Protein AF-A0A1N7EHF7-F1 (afdb_monomer_lite)

pLDDT: mean 92.04, std 6.85, range [51.19, 97.94]

Sequence (127 aa):
MSTILSPSTRLILAQLNTNKHLLSHAHPDGTQIIAEILACFTITHAAKTWYLLGTDGCHLCQIATQTVNQALSIITNPPTLATLDLSDSSDLLLVDMLGSSIPILIANNRLLCYPFGLMDITQIINP

Organism: NCBI:txid1122245

Secondary structure (DSSP, 8-state):
---SS-HHHHHHHHHTTT-TTTTSS--TTHHHHHHHHHHTTTPPP-TTEEEEEE-TT-HHHHHHHHHHHHHHTTSSSPPEEEEEEGGG-S-HHHHHHHTTT-SEEEETTEEEESS--HHHHHHHH--

Radius of gyration: 13.56 Å; chains: 1; bounding box: 34×32×38 Å

Foldseek 3Di:
DDQLDDPVLLVQLLCCVVPVCSFLDQDPCLVVNVQSQCVQLVDGDDPQEKEFEAAPPDPVSVVVVVQLVVLQVVDDRHGHYYYDHLVSGNHVSSCVSCVVQPRWIRADSGIRTPPDGSVSVVVRVVD

Structure (mmCIF, N/CA/C/O backbone):
data_AF-A0A1N7EHF7-F1
#
_entry.id   AF-A0A1N7EHF7-F1
#
loop_
_atom_site.group_PDB
_atom_site.id
_atom_site.type_symbol
_atom_site.label_atom_id
_atom_site.label_alt_id
_atom_site.label_comp_id
_atom_site.label_asym_id
_atom_site.label_entity_id
_atom_site.label_seq_id
_atom_site.pdbx_PDB_ins_code
_atom_site.Cartn_x
_atom_site.Cartn_y
_atom_site.Cartn_z
_atom_site.occupancy
_atom_site.B_iso_or_equiv
_atom_site.auth_seq_id
_atom_site.auth_comp_id
_atom_site.auth_asym_id
_atom_site.auth_atom_id
_atom_site.pdbx_PDB_model_num
ATOM 1 N N . MET A 1 1 ? 13.003 0.601 -22.195 1.00 51.19 1 MET A N 1
ATOM 2 C CA . MET A 1 1 ? 11.852 0.468 -21.281 1.00 51.19 1 MET A CA 1
ATOM 3 C C . MET A 1 1 ? 11.841 1.715 -20.422 1.00 51.19 1 MET A C 1
ATOM 5 O O . MET A 1 1 ? 12.838 1.967 -19.757 1.00 51.19 1 MET A O 1
ATOM 9 N N . SER A 1 2 ? 10.816 2.556 -20.537 1.00 57.75 2 SER A N 1
ATOM 10 C CA . SER A 1 2 ? 10.688 3.740 -19.682 1.00 57.75 2 SER A CA 1
ATOM 11 C C . SER A 1 2 ? 10.211 3.270 -18.313 1.00 57.75 2 SER A C 1
ATOM 13 O O . SER A 1 2 ? 9.144 2.674 -18.223 1.00 57.75 2 SER A O 1
ATOM 15 N N . THR A 1 3 ? 11.022 3.467 -17.278 1.00 72.12 3 THR A N 1
ATOM 16 C CA . THR A 1 3 ? 10.648 3.139 -15.895 1.00 72.12 3 THR A CA 1
ATOM 17 C C . THR A 1 3 ? 9.633 4.163 -15.405 1.00 72.12 3 THR A C 1
ATOM 19 O O . THR A 1 3 ? 9.866 5.361 -15.583 1.00 72.12 3 THR A O 1
ATOM 22 N N . ILE A 1 4 ? 8.542 3.711 -14.787 1.00 89.12 4 ILE A N 1
ATOM 23 C CA . ILE A 1 4 ? 7.502 4.605 -14.247 1.00 89.12 4 ILE A CA 1
ATOM 24 C C . ILE A 1 4 ? 8.037 5.335 -13.014 1.00 89.12 4 ILE A C 1
ATOM 26 O O . ILE A 1 4 ? 7.796 6.525 -12.830 1.00 89.12 4 ILE A O 1
ATOM 30 N N . LEU A 1 5 ? 8.822 4.625 -12.204 1.00 93.19 5 LEU A N 1
ATOM 31 C CA . LEU A 1 5 ? 9.422 5.160 -10.990 1.00 93.19 5 LEU A CA 1
ATOM 32 C C . LEU A 1 5 ? 10.519 6.171 -11.327 1.00 93.19 5 LEU A C 1
ATOM 34 O O . LEU A 1 5 ? 11.444 5.862 -12.084 1.00 93.19 5 LEU A O 1
ATOM 38 N N . SER A 1 6 ? 10.471 7.352 -10.719 1.00 94.69 6 SER A N 1
ATOM 39 C CA . SER A 1 6 ? 11.516 8.368 -10.830 1.00 94.69 6 SER A CA 1
ATOM 40 C C . SER A 1 6 ? 12.800 7.942 -10.094 1.00 94.69 6 SER A C 1
ATOM 42 O O . SER A 1 6 ? 12.760 7.093 -9.199 1.00 94.69 6 SER A O 1
ATOM 44 N N . PRO A 1 7 ? 13.976 8.515 -10.429 1.00 94.94 7 PRO A N 1
ATOM 45 C CA . PRO A 1 7 ? 15.223 8.213 -9.720 1.00 94.94 7 PRO A CA 1
ATOM 46 C C . PRO A 1 7 ? 15.134 8.424 -8.204 1.00 94.94 7 PRO A C 1
ATOM 48 O O . PRO A 1 7 ? 15.660 7.610 -7.446 1.00 94.94 7 PRO A O 1
ATOM 51 N N . SER A 1 8 ? 14.440 9.480 -7.778 1.00 94.12 8 SER A N 1
ATOM 52 C CA . SER A 1 8 ? 14.225 9.826 -6.373 1.00 94.12 8 SER A CA 1
ATOM 53 C C . SER A 1 8 ? 13.400 8.757 -5.661 1.00 94.12 8 SER A C 1
ATOM 55 O O . SER A 1 8 ? 13.821 8.241 -4.626 1.00 94.12 8 SER A O 1
ATOM 57 N N . THR A 1 9 ? 12.275 8.353 -6.260 1.00 95.44 9 THR A N 1
ATOM 58 C CA . THR A 1 9 ? 11.420 7.288 -5.724 1.00 95.44 9 THR A CA 1
ATOM 59 C C . THR A 1 9 ? 12.189 5.987 -5.588 1.00 95.44 9 THR A C 1
ATOM 61 O O . THR A 1 9 ? 12.165 5.380 -4.524 1.00 95.44 9 THR A O 1
ATOM 64 N N . ARG A 1 10 ? 12.946 5.579 -6.614 1.00 95.12 10 ARG A N 1
ATOM 65 C CA . ARG A 1 10 ? 13.756 4.350 -6.547 1.00 95.12 10 ARG A CA 1
ATOM 66 C C . ARG A 1 10 ? 14.749 4.374 -5.389 1.00 95.12 10 ARG A C 1
ATOM 68 O O . ARG A 1 10 ? 14.893 3.379 -4.687 1.00 95.12 10 ARG A O 1
ATOM 75 N N . LEU A 1 11 ? 15.416 5.507 -5.169 1.00 93.88 11 LEU A N 1
ATOM 76 C CA . LEU A 1 11 ? 16.382 5.649 -4.082 1.00 93.88 11 LEU A CA 1
ATOM 77 C C . LEU A 1 11 ? 15.715 5.516 -2.707 1.00 93.88 11 LEU A C 1
ATOM 79 O O . LEU A 1 11 ? 16.275 4.873 -1.824 1.00 93.88 11 LEU A O 1
ATOM 83 N N . ILE A 1 12 ? 14.517 6.077 -2.539 1.00 94.88 12 ILE A N 1
ATOM 84 C CA . ILE A 1 12 ? 13.749 5.985 -1.292 1.00 94.88 12 ILE A CA 1
ATOM 85 C C . ILE A 1 12 ? 13.210 4.564 -1.083 1.00 94.88 12 ILE A C 1
ATOM 87 O O . ILE A 1 12 ? 13.376 4.000 -0.004 1.00 94.88 12 ILE A O 1
ATOM 91 N N . LEU A 1 13 ? 12.619 3.943 -2.110 1.00 95.06 13 LEU A N 1
ATOM 92 C CA . LEU A 1 13 ? 12.090 2.579 -2.010 1.00 95.06 13 LEU A CA 1
ATOM 93 C C . LEU A 1 13 ? 13.195 1.556 -1.718 1.00 95.06 13 LEU A C 1
ATOM 95 O O . LEU A 1 13 ? 12.994 0.665 -0.896 1.00 95.06 13 LEU A O 1
ATOM 99 N N . ALA A 1 14 ? 14.387 1.722 -2.297 1.00 93.06 14 ALA A N 1
ATOM 100 C CA . ALA A 1 14 ? 15.535 0.860 -2.013 1.00 93.06 14 ALA A CA 1
ATOM 101 C C . ALA A 1 14 ? 15.965 0.884 -0.531 1.00 93.06 14 ALA A C 1
ATOM 103 O O . ALA A 1 14 ? 16.523 -0.095 -0.033 1.00 93.06 14 ALA A O 1
ATOM 104 N N . GLN A 1 15 ? 15.688 1.974 0.195 1.00 93.88 15 GLN A N 1
ATOM 105 C CA . GLN A 1 15 ? 15.999 2.091 1.623 1.00 93.88 15 GLN A CA 1
ATOM 106 C C . GLN A 1 15 ? 14.994 1.366 2.523 1.00 93.88 15 GLN A C 1
ATOM 108 O O . GLN A 1 15 ? 15.305 1.120 3.687 1.00 93.88 15 GLN A O 1
ATOM 113 N N . LEU A 1 16 ? 13.820 0.966 2.023 1.00 92.44 16 LEU A N 1
ATOM 114 C CA . LEU A 1 16 ? 12.821 0.262 2.839 1.00 92.44 16 LEU A CA 1
ATOM 115 C C . LEU A 1 16 ? 13.324 -1.098 3.341 1.00 92.44 16 LEU A C 1
ATOM 117 O O . LEU A 1 16 ? 12.918 -1.549 4.410 1.00 92.44 16 LEU A O 1
ATOM 121 N N . ASN A 1 17 ? 14.281 -1.705 2.634 1.00 86.50 17 ASN A N 1
ATOM 122 C CA . ASN A 1 17 ? 14.914 -2.956 3.049 1.00 86.50 17 ASN A CA 1
ATOM 123 C C . ASN A 1 17 ? 15.785 -2.816 4.305 1.00 86.50 17 ASN A C 1
ATOM 125 O O . ASN A 1 17 ? 15.954 -3.788 5.039 1.00 86.50 17 ASN A O 1
ATOM 129 N N . THR A 1 18 ? 16.326 -1.626 4.573 1.00 90.38 18 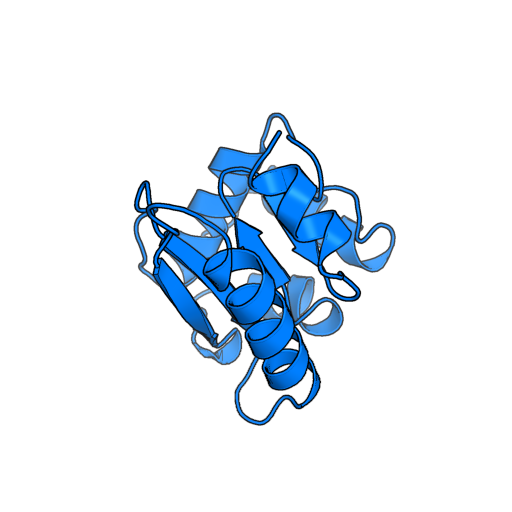THR A N 1
ATOM 130 C CA . THR A 1 18 ? 17.122 -1.341 5.780 1.00 90.38 18 THR A CA 1
ATOM 131 C C . THR A 1 18 ? 16.343 -0.537 6.816 1.00 90.38 18 THR A C 1
ATOM 133 O O . THR A 1 18 ? 16.591 -0.679 8.011 1.00 90.38 18 THR A O 1
ATOM 136 N N . ASN A 1 19 ? 15.378 0.275 6.380 1.00 93.25 19 ASN A N 1
ATOM 137 C CA . ASN A 1 19 ? 14.519 1.086 7.230 1.00 93.25 19 ASN A CA 1
ATOM 138 C C . ASN A 1 19 ? 13.056 1.026 6.762 1.00 93.25 19 ASN A C 1
ATOM 140 O O . ASN A 1 19 ? 12.565 1.902 6.049 1.00 93.25 19 ASN A O 1
ATOM 144 N N . LYS A 1 20 ? 12.332 0.016 7.248 1.00 92.69 20 LYS A N 1
ATOM 145 C CA . LYS A 1 20 ? 10.905 -0.204 6.958 1.00 92.69 20 LYS A CA 1
ATOM 146 C C . LYS A 1 20 ? 9.986 0.936 7.406 1.00 92.69 20 LYS A C 1
ATOM 148 O O . LYS A 1 20 ? 8.866 1.041 6.913 1.00 92.69 20 LYS A O 1
ATOM 153 N N . HIS A 1 21 ? 10.457 1.790 8.317 1.00 92.62 21 HIS A N 1
ATOM 154 C CA . HIS A 1 21 ? 9.684 2.895 8.880 1.00 92.62 21 HIS A CA 1
ATOM 155 C C . HIS A 1 21 ? 9.872 4.228 8.147 1.00 92.62 21 HIS A C 1
ATOM 157 O O . HIS A 1 21 ? 9.215 5.210 8.498 1.00 92.62 21 HIS A O 1
ATOM 163 N N . LEU A 1 22 ? 10.735 4.273 7.123 1.00 92.56 22 LEU A N 1
ATOM 164 C CA . LEU A 1 22 ? 11.080 5.493 6.384 1.00 92.56 22 LEU A CA 1
ATOM 165 C C . LEU A 1 22 ? 9.849 6.248 5.862 1.00 92.56 22 LEU A C 1
ATOM 167 O O . LEU A 1 22 ? 9.821 7.475 5.876 1.00 92.56 22 LEU A O 1
ATOM 171 N N . LEU A 1 23 ? 8.825 5.506 5.436 1.00 93.69 23 LEU A N 1
ATOM 172 C CA . LEU A 1 23 ? 7.587 6.048 4.878 1.00 93.69 23 LEU A CA 1
ATOM 173 C C . LEU A 1 23 ? 6.368 5.833 5.790 1.00 93.69 23 LEU A C 1
ATOM 175 O O . LEU A 1 23 ? 5.243 6.094 5.372 1.00 93.69 23 LEU A O 1
ATOM 179 N N . SER A 1 24 ? 6.564 5.382 7.036 1.00 92.12 24 SER A N 1
ATOM 180 C CA . SER A 1 24 ? 5.453 5.138 7.972 1.00 92.12 24 SER A CA 1
ATOM 181 C C . SER A 1 24 ? 4.838 6.415 8.540 1.00 92.12 24 SER A C 1
ATOM 183 O O . SER A 1 24 ? 3.716 6.393 9.039 1.00 92.12 24 SER A O 1
ATOM 185 N N . HIS A 1 25 ? 5.550 7.533 8.432 1.00 88.12 25 HIS A N 1
ATOM 186 C CA . HIS A 1 25 ? 5.073 8.867 8.780 1.00 88.12 25 HIS A CA 1
ATOM 187 C C . HIS A 1 25 ? 4.964 9.722 7.517 1.00 88.12 25 HIS A C 1
ATOM 189 O O . HIS A 1 25 ? 5.401 9.315 6.442 1.00 88.12 25 HIS A O 1
ATOM 195 N N . ALA A 1 26 ? 4.376 10.915 7.637 1.00 84.50 26 ALA A N 1
ATOM 196 C CA . ALA A 1 26 ? 4.280 11.837 6.512 1.00 84.50 26 ALA A CA 1
ATOM 197 C C . ALA A 1 26 ? 5.683 12.175 5.977 1.00 84.50 26 ALA A C 1
ATOM 199 O O . ALA A 1 26 ? 6.475 12.829 6.654 1.00 84.50 26 ALA A O 1
ATOM 200 N N . HIS A 1 27 ? 5.971 11.723 4.759 1.00 89.38 27 HIS A N 1
ATOM 201 C CA . HIS A 1 27 ? 7.196 12.036 4.034 1.00 89.38 27 HIS A CA 1
ATOM 202 C C . HIS A 1 27 ? 6.903 13.145 3.008 1.00 89.38 27 HIS A C 1
ATOM 204 O O . HIS A 1 27 ? 5.847 13.081 2.370 1.00 89.38 27 HIS A O 1
ATOM 210 N N . PRO A 1 28 ? 7.800 14.132 2.797 1.00 89.88 28 PRO A N 1
ATOM 211 C CA . PRO A 1 28 ? 7.600 15.200 1.809 1.00 89.88 28 PRO A CA 1
ATOM 212 C C . PRO A 1 28 ? 7.234 14.672 0.416 1.00 89.88 28 PRO A C 1
ATOM 214 O O . PRO A 1 28 ? 6.307 15.169 -0.217 1.00 89.88 28 PRO A O 1
ATOM 217 N N . ASP A 1 29 ? 7.896 13.592 0.001 1.00 92.12 29 ASP A N 1
ATOM 218 C CA . ASP A 1 29 ? 7.680 12.955 -1.303 1.00 92.12 29 ASP A CA 1
ATOM 219 C C . ASP A 1 29 ? 6.614 11.843 -1.282 1.00 92.12 29 ASP A C 1
ATOM 221 O O . ASP A 1 29 ? 6.385 11.188 -2.296 1.00 92.12 29 ASP A O 1
ATOM 225 N N . GLY A 1 30 ? 5.947 11.598 -0.146 1.00 91.38 30 GLY A N 1
ATOM 226 C CA . GLY A 1 30 ? 5.058 10.442 0.041 1.00 91.38 30 GLY A CA 1
ATOM 227 C C . GLY A 1 30 ? 3.925 10.372 -0.987 1.00 91.38 30 GLY A C 1
ATOM 228 O O . GLY A 1 30 ? 3.666 9.314 -1.555 1.00 91.38 30 GLY A O 1
ATOM 229 N N . THR A 1 31 ? 3.302 11.510 -1.301 1.00 91.94 31 THR A N 1
ATOM 230 C CA . THR A 1 31 ? 2.244 11.593 -2.323 1.00 91.94 31 THR A CA 1
ATOM 231 C C . THR A 1 31 ? 2.760 11.232 -3.717 1.00 91.94 31 THR A C 1
ATOM 233 O O . THR A 1 31 ? 2.085 10.511 -4.450 1.00 91.94 31 THR A O 1
ATOM 236 N N . GLN A 1 32 ? 3.953 11.710 -4.088 1.00 94.25 32 GLN A N 1
ATOM 237 C CA . GLN A 1 32 ? 4.556 11.408 -5.388 1.00 94.25 32 GLN A CA 1
ATOM 238 C C . GLN A 1 32 ? 4.942 9.930 -5.476 1.00 94.25 32 GLN A C 1
ATOM 240 O O . GLN A 1 32 ? 4.603 9.270 -6.454 1.00 94.25 32 GLN A O 1
ATOM 245 N N . ILE A 1 33 ? 5.592 9.402 -4.436 1.00 95.25 33 ILE A N 1
ATOM 246 C CA . ILE A 1 33 ? 5.989 7.993 -4.356 1.00 95.25 33 ILE A CA 1
ATOM 247 C C . ILE A 1 33 ? 4.767 7.090 -4.529 1.00 95.25 33 ILE A C 1
ATOM 249 O O . ILE A 1 33 ? 4.788 6.178 -5.348 1.00 95.25 33 ILE A O 1
ATOM 253 N N . ILE A 1 34 ? 3.677 7.365 -3.806 1.00 95.19 34 ILE A N 1
ATOM 254 C CA . ILE A 1 34 ? 2.438 6.587 -3.915 1.00 95.19 34 ILE A CA 1
ATOM 255 C C . ILE A 1 34 ? 1.836 6.692 -5.315 1.00 95.19 34 ILE A C 1
ATOM 257 O O . ILE A 1 34 ? 1.422 5.676 -5.868 1.00 95.19 34 ILE A O 1
ATOM 261 N N . ALA A 1 35 ? 1.798 7.886 -5.908 1.00 94.69 35 ALA A N 1
ATOM 262 C CA . ALA A 1 35 ? 1.279 8.060 -7.261 1.00 94.69 35 ALA A CA 1
ATOM 263 C C . ALA A 1 35 ? 2.081 7.248 -8.292 1.00 94.69 35 ALA A C 1
ATOM 265 O O . ALA A 1 35 ? 1.486 6.606 -9.155 1.00 94.69 35 ALA A O 1
ATOM 266 N N . GLU A 1 36 ? 3.410 7.227 -8.178 1.00 95.56 36 GLU A N 1
ATOM 267 C CA . GLU A 1 36 ? 4.279 6.440 -9.056 1.00 95.56 36 GLU A CA 1
ATOM 268 C C . GLU A 1 36 ? 4.109 4.929 -8.835 1.00 95.56 36 GLU A C 1
ATOM 270 O O . GLU A 1 36 ? 4.011 4.188 -9.811 1.00 95.56 36 GLU A O 1
ATOM 275 N N . ILE A 1 37 ? 3.989 4.471 -7.581 1.00 95.75 37 ILE A N 1
ATOM 276 C CA . ILE A 1 37 ? 3.690 3.063 -7.269 1.00 95.75 37 ILE A CA 1
ATOM 277 C C . ILE A 1 37 ? 2.355 2.652 -7.896 1.00 95.75 37 ILE A C 1
ATOM 279 O O . ILE A 1 37 ? 2.284 1.629 -8.565 1.00 95.75 37 ILE A O 1
ATOM 283 N N . LEU A 1 38 ? 1.294 3.442 -7.711 1.00 95.94 38 LEU A N 1
ATOM 284 C CA . LEU A 1 38 ? -0.029 3.124 -8.256 1.00 95.94 38 LEU A CA 1
ATOM 285 C C . LEU A 1 38 ? -0.055 3.174 -9.788 1.00 95.94 38 LEU A C 1
ATOM 287 O O . LEU A 1 38 ? -0.735 2.360 -10.416 1.00 95.94 38 LEU A O 1
ATOM 291 N N . ALA A 1 39 ? 0.733 4.059 -10.401 1.00 95.50 39 ALA A N 1
ATOM 292 C CA . ALA A 1 39 ? 0.888 4.107 -11.849 1.00 95.50 39 ALA A CA 1
ATOM 293 C C . ALA A 1 39 ? 1.497 2.811 -12.417 1.00 95.50 39 ALA A C 1
ATOM 295 O O . ALA A 1 39 ? 1.116 2.417 -13.520 1.00 95.50 39 ALA A O 1
ATOM 296 N N . CYS A 1 40 ? 2.343 2.095 -11.661 1.00 95.38 40 CYS A N 1
ATOM 297 C CA . CYS A 1 40 ? 2.826 0.758 -12.038 1.00 95.38 40 CYS A CA 1
ATOM 298 C C . CYS A 1 40 ? 1.712 -0.299 -12.129 1.00 95.38 40 CYS A C 1
ATOM 300 O O . CYS A 1 40 ? 1.922 -1.339 -12.742 1.00 95.38 40 CYS A O 1
ATOM 302 N N . PHE A 1 41 ? 0.529 -0.029 -11.574 1.00 95.12 41 PHE A N 1
ATOM 303 C CA . PHE A 1 41 ? -0.662 -0.879 -11.674 1.00 95.12 41 PHE A CA 1
ATOM 304 C C . PHE A 1 41 ? -1.744 -0.262 -12.564 1.00 95.12 41 PHE A C 1
ATOM 306 O O . PHE A 1 41 ? -2.879 -0.729 -12.572 1.00 95.12 41 PHE A O 1
ATOM 313 N N . THR A 1 42 ? -1.431 0.808 -13.306 1.00 93.81 42 THR A N 1
ATOM 314 C CA . THR A 1 42 ? -2.398 1.606 -14.088 1.00 93.81 42 THR A CA 1
ATOM 315 C C . THR A 1 42 ? -3.520 2.236 -13.247 1.00 93.81 42 THR A C 1
ATOM 317 O O . THR A 1 42 ? -4.591 2.569 -13.753 1.00 93.81 42 THR A O 1
ATOM 320 N N . ILE A 1 43 ? -3.268 2.448 -11.952 1.00 92.12 43 ILE A N 1
ATOM 321 C CA . ILE A 1 43 ? -4.231 3.007 -11.001 1.00 92.12 43 ILE A CA 1
ATOM 322 C C . ILE A 1 43 ? -3.956 4.493 -10.785 1.00 92.12 43 ILE A C 1
ATOM 324 O O . ILE A 1 43 ? -2.825 4.917 -10.559 1.00 92.12 43 ILE A O 1
ATOM 328 N N . THR A 1 44 ? -5.022 5.294 -10.791 1.00 86.88 44 THR A N 1
ATOM 329 C CA . THR A 1 44 ? -4.971 6.687 -10.330 1.00 86.88 44 THR A CA 1
ATOM 330 C C . THR A 1 44 ? -5.372 6.748 -8.861 1.00 86.88 44 THR A C 1
ATOM 332 O O . THR A 1 44 ? -6.372 6.153 -8.459 1.00 86.88 44 THR A O 1
ATOM 335 N N . HIS A 1 45 ? -4.602 7.474 -8.051 1.00 80.50 45 HIS A N 1
ATOM 336 C CA . HIS A 1 45 ? -4.875 7.616 -6.624 1.00 80.50 45 HIS A CA 1
ATOM 337 C C . HIS A 1 45 ? -6.277 8.201 -6.375 1.00 80.50 45 HIS A C 1
ATOM 339 O O . HIS A 1 45 ? -6.628 9.255 -6.908 1.00 80.50 45 HIS A O 1
ATOM 345 N N . ALA A 1 46 ? -7.067 7.527 -5.536 1.00 82.00 46 ALA A N 1
ATOM 346 C CA . ALA A 1 46 ? -8.418 7.933 -5.167 1.00 82.00 46 ALA A CA 1
ATOM 347 C C . ALA A 1 46 ? -8.450 8.356 -3.694 1.00 82.00 46 ALA A C 1
ATOM 349 O O . ALA A 1 46 ? -7.924 7.662 -2.829 1.00 82.00 46 ALA A O 1
ATOM 350 N N . ALA A 1 47 ? -9.108 9.480 -3.394 1.00 76.00 47 ALA A N 1
ATOM 351 C CA . ALA A 1 47 ? -9.033 10.146 -2.088 1.00 76.00 47 ALA A CA 1
ATOM 352 C C . ALA A 1 47 ? -9.518 9.315 -0.878 1.00 76.00 47 ALA A C 1
ATOM 354 O O . ALA A 1 47 ? -9.275 9.708 0.259 1.00 76.00 47 ALA A O 1
ATOM 355 N N . LYS A 1 48 ? -10.218 8.194 -1.094 1.00 86.94 48 LYS A N 1
ATOM 356 C CA . LYS A 1 48 ? -10.752 7.318 -0.035 1.00 86.94 48 LYS A CA 1
ATOM 357 C C . LYS A 1 48 ? -10.436 5.839 -0.245 1.00 86.94 48 LYS A C 1
ATOM 359 O O . LYS A 1 48 ? -11.168 4.980 0.244 1.00 86.94 48 LYS A O 1
ATOM 364 N N . THR A 1 49 ? -9.362 5.536 -0.961 1.00 94.38 49 THR A N 1
ATOM 365 C CA . THR A 1 49 ? -8.943 4.153 -1.188 1.00 94.38 49 THR A CA 1
ATOM 366 C C . THR A 1 49 ? -7.576 3.928 -0.576 1.00 94.38 49 THR A C 1
ATOM 368 O O . THR A 1 49 ? -6.635 4.670 -0.846 1.00 94.38 49 THR A O 1
ATOM 371 N N . TRP A 1 50 ? -7.480 2.905 0.261 1.00 96.50 50 TRP A N 1
ATOM 372 C CA . TRP A 1 50 ? -6.219 2.353 0.731 1.00 96.50 50 TRP A CA 1
ATOM 373 C C . TRP A 1 50 ? -5.911 1.089 -0.054 1.00 96.50 50 TRP A C 1
ATOM 375 O O . TRP A 1 50 ? -6.824 0.372 -0.468 1.00 96.50 50 TRP A O 1
ATOM 385 N N . TYR A 1 51 ? -4.627 0.810 -0.240 1.00 97.31 51 TYR A N 1
ATOM 386 C CA . TYR A 1 51 ? -4.178 -0.357 -0.988 1.00 97.31 51 TYR A CA 1
ATOM 387 C C . TYR A 1 51 ? -3.288 -1.221 -0.111 1.00 97.31 51 TYR A C 1
ATOM 389 O O . TYR A 1 51 ? -2.363 -0.718 0.521 1.00 97.31 51 TYR A O 1
ATOM 397 N N . LEU A 1 52 ? -3.547 -2.522 -0.080 1.00 97.44 52 LEU A N 1
ATOM 398 C CA . LEU A 1 52 ? -2.634 -3.495 0.494 1.00 97.44 52 LEU A CA 1
ATOM 399 C C . LEU A 1 52 ? -1.879 -4.173 -0.644 1.00 97.44 52 LEU A C 1
ATOM 401 O O . LEU A 1 52 ? -2.447 -4.972 -1.387 1.00 97.44 52 LEU A O 1
ATOM 405 N N . LEU A 1 53 ? -0.606 -3.819 -0.779 1.00 97.69 53 LEU A N 1
ATOM 406 C CA . LEU A 1 53 ? 0.297 -4.411 -1.751 1.00 97.69 53 LEU A CA 1
ATOM 407 C C . LEU A 1 53 ? 0.854 -5.719 -1.187 1.00 97.69 53 LEU A C 1
ATOM 409 O O . LEU A 1 53 ? 1.425 -5.739 -0.093 1.00 97.69 53 LEU A O 1
ATOM 413 N N . GLY A 1 54 ? 0.686 -6.801 -1.933 1.00 96.81 54 GLY A N 1
ATOM 414 C CA . GLY A 1 54 ? 1.058 -8.150 -1.530 1.00 96.81 54 GLY A CA 1
ATOM 415 C C . GLY A 1 54 ? 1.330 -9.038 -2.732 1.00 96.81 54 GLY A C 1
ATOM 416 O O . GLY A 1 54 ? 1.611 -8.541 -3.812 1.00 96.81 54 GLY A O 1
ATOM 417 N N . THR A 1 55 ? 1.234 -10.346 -2.540 1.00 95.06 55 THR A N 1
ATOM 418 C CA . THR A 1 55 ? 1.201 -11.331 -3.627 1.00 95.06 55 THR A CA 1
ATOM 419 C C . THR A 1 55 ? 0.190 -12.418 -3.291 1.00 95.06 55 THR A C 1
ATOM 421 O O . THR A 1 55 ? -0.061 -12.700 -2.108 1.00 95.06 55 THR A O 1
ATOM 424 N N . ASP A 1 56 ? -0.377 -13.047 -4.314 1.00 88.88 56 ASP A N 1
ATOM 425 C CA . ASP A 1 56 ? -1.274 -14.182 -4.140 1.00 88.88 56 ASP A CA 1
ATOM 426 C C . ASP A 1 56 ? -0.630 -15.325 -3.336 1.00 88.88 56 ASP A C 1
ATOM 428 O O . ASP A 1 56 ? 0.561 -15.631 -3.431 1.00 88.88 56 ASP A O 1
ATOM 432 N N . GLY A 1 57 ? -1.436 -15.958 -2.478 1.00 83.81 57 GLY A N 1
ATOM 433 C CA . GLY A 1 57 ? -0.994 -17.050 -1.602 1.00 83.81 57 GLY A CA 1
ATOM 434 C C . GLY A 1 57 ? -0.124 -16.624 -0.410 1.00 83.81 57 GLY A C 1
ATOM 435 O O . GLY A 1 57 ? 0.298 -17.479 0.371 1.00 83.81 57 GLY A O 1
ATOM 436 N N . CYS A 1 58 ? 0.131 -15.326 -0.211 1.00 90.62 58 CYS A N 1
ATOM 437 C CA . CYS A 1 58 ? 0.941 -14.853 0.908 1.00 90.62 58 CYS A CA 1
ATOM 438 C C . CYS A 1 58 ? 0.161 -14.849 2.237 1.00 90.62 58 CYS A C 1
ATOM 440 O O . CYS A 1 58 ? -0.743 -14.039 2.460 1.00 90.62 58 CYS A O 1
ATOM 442 N N . HIS A 1 59 ? 0.565 -15.713 3.174 1.00 93.69 59 HIS A N 1
ATOM 443 C CA . HIS A 1 59 ? -0.052 -15.800 4.503 1.00 93.69 59 HIS A CA 1
ATOM 444 C C . HIS A 1 59 ? 0.047 -14.486 5.298 1.00 93.69 59 HIS A C 1
ATOM 446 O O . HIS A 1 59 ? -0.914 -14.070 5.945 1.00 93.69 59 HIS A O 1
ATOM 452 N N . LEU A 1 60 ? 1.181 -13.780 5.202 1.00 95.38 60 LEU A N 1
ATOM 453 C CA . LEU A 1 60 ? 1.354 -12.482 5.863 1.00 95.38 60 LEU A CA 1
ATOM 454 C C . LEU A 1 60 ? 0.374 -11.433 5.321 1.00 95.38 60 LEU A C 1
ATOM 456 O O . LEU A 1 60 ? -0.130 -10.622 6.094 1.00 95.38 60 LEU A O 1
ATOM 460 N N . CYS A 1 61 ? 0.044 -11.476 4.024 1.00 95.56 61 CYS A N 1
ATOM 461 C CA . CYS A 1 61 ? -0.949 -10.577 3.431 1.00 95.56 61 CYS A CA 1
ATOM 462 C C . CYS A 1 61 ? -2.349 -10.817 4.009 1.00 95.56 61 CYS A C 1
ATOM 464 O O . CYS A 1 61 ? -3.087 -9.858 4.231 1.00 95.56 61 CYS A O 1
ATOM 466 N N . GLN A 1 62 ? -2.703 -12.069 4.321 1.00 94.88 62 GLN A N 1
ATOM 467 C CA . GLN A 1 62 ? -3.975 -12.393 4.978 1.00 94.88 62 GLN A CA 1
ATOM 468 C C . GLN A 1 62 ? -4.041 -11.792 6.386 1.00 94.88 62 GLN A C 1
ATOM 470 O O . GLN A 1 62 ? -5.026 -11.138 6.726 1.00 94.88 62 GLN A O 1
ATOM 475 N N . ILE A 1 63 ? -2.970 -11.951 7.172 1.00 96.44 63 ILE A N 1
ATOM 476 C CA . ILE A 1 63 ? -2.865 -11.368 8.518 1.00 96.44 63 ILE A CA 1
ATOM 477 C C . ILE A 1 63 ? -2.960 -9.842 8.439 1.00 96.44 63 ILE A C 1
ATOM 479 O O . ILE A 1 63 ? -3.766 -9.235 9.138 1.00 96.44 63 ILE A O 1
ATOM 483 N N . ALA A 1 64 ? -2.192 -9.211 7.549 1.00 97.12 64 ALA A N 1
ATOM 484 C CA . ALA A 1 64 ? -2.232 -7.765 7.357 1.00 97.12 64 ALA A CA 1
ATOM 485 C C . ALA A 1 64 ? -3.629 -7.275 6.942 1.00 97.12 64 ALA A C 1
ATOM 487 O O . ALA A 1 64 ? -4.124 -6.303 7.506 1.00 97.12 64 ALA A O 1
ATOM 488 N N . THR A 1 65 ? -4.308 -7.982 6.032 1.00 96.06 65 THR A N 1
ATOM 489 C CA . THR A 1 65 ? -5.691 -7.674 5.627 1.00 96.06 65 THR A CA 1
ATOM 490 C C . THR A 1 65 ? -6.643 -7.712 6.821 1.00 96.06 65 THR A C 1
ATOM 492 O O . THR A 1 65 ? -7.462 -6.808 6.989 1.00 96.06 65 THR A O 1
ATOM 495 N N . GLN A 1 66 ? -6.533 -8.730 7.681 1.00 96.25 66 GLN A N 1
ATOM 496 C CA . GLN A 1 66 ? -7.339 -8.835 8.899 1.00 96.25 66 GLN A CA 1
ATOM 497 C C . GLN A 1 66 ? -7.064 -7.673 9.857 1.00 96.25 66 GLN A C 1
ATOM 499 O O . GLN A 1 66 ? -8.012 -7.044 10.323 1.00 96.25 66 GLN A O 1
ATOM 504 N N . THR A 1 67 ? -5.792 -7.347 10.098 1.00 97.00 67 THR A N 1
ATOM 505 C CA . THR A 1 67 ? -5.387 -6.221 10.952 1.00 97.00 67 THR A CA 1
ATOM 506 C C . THR A 1 67 ? -5.946 -4.894 10.432 1.00 97.00 67 THR A C 1
ATOM 508 O O . THR A 1 67 ? -6.499 -4.112 11.205 1.00 97.00 67 THR A O 1
ATOM 511 N N . VAL A 1 68 ? -5.868 -4.641 9.120 1.00 97.12 68 VAL A N 1
ATOM 512 C CA . VAL A 1 68 ? -6.424 -3.420 8.516 1.00 97.12 68 VAL A CA 1
ATOM 513 C C . VAL A 1 68 ? -7.941 -3.390 8.646 1.00 97.12 68 VAL A C 1
ATOM 515 O O . VAL A 1 68 ? -8.480 -2.406 9.140 1.00 97.12 68 VAL A O 1
ATOM 518 N N . ASN A 1 69 ? -8.641 -4.471 8.301 1.00 96.19 69 ASN A N 1
ATOM 519 C CA . ASN A 1 69 ? -10.100 -4.526 8.427 1.00 96.19 69 ASN A CA 1
ATOM 520 C C . ASN A 1 69 ? -10.581 -4.331 9.873 1.00 96.19 69 ASN A C 1
ATOM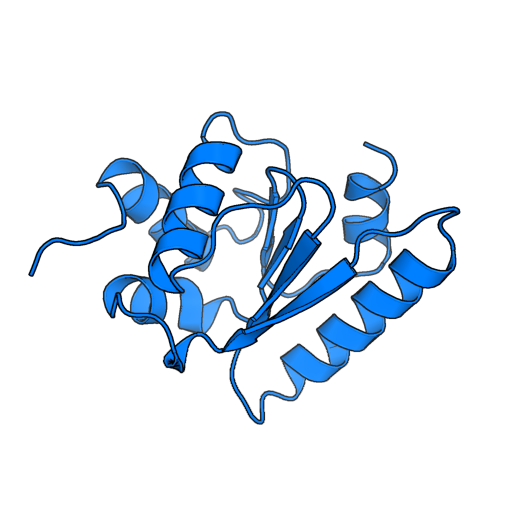 522 O O . ASN A 1 69 ? -11.577 -3.645 10.101 1.00 96.19 69 ASN A O 1
ATOM 526 N N . GLN A 1 70 ? -9.861 -4.874 10.857 1.00 95.81 70 GLN A N 1
ATOM 527 C CA . GLN A 1 70 ? -10.134 -4.627 12.273 1.00 95.81 70 GLN A CA 1
ATOM 528 C C . GLN A 1 70 ? -10.000 -3.139 12.614 1.00 95.81 70 GLN A C 1
ATOM 530 O O . GLN A 1 70 ? -10.925 -2.563 13.184 1.00 95.81 70 GLN A O 1
ATOM 535 N N . ALA A 1 71 ? -8.904 -2.490 12.213 1.00 94.88 71 ALA A N 1
ATOM 536 C CA . ALA A 1 71 ? -8.713 -1.059 12.441 1.00 94.88 71 ALA A CA 1
ATOM 537 C C . ALA A 1 71 ? -9.761 -0.189 11.720 1.00 94.88 71 ALA A C 1
ATOM 539 O O . ALA A 1 71 ? -10.194 0.826 12.257 1.00 94.88 71 ALA A O 1
ATOM 540 N N . LEU A 1 72 ? -10.205 -0.587 10.526 1.00 94.69 72 LEU A N 1
ATOM 541 C CA . LEU A 1 72 ? -11.227 0.141 9.772 1.00 94.69 72 LEU A CA 1
ATOM 542 C C . LEU A 1 72 ? -12.640 -0.029 10.352 1.00 94.69 72 LEU A C 1
ATOM 544 O O . LEU A 1 72 ? -13.462 0.877 10.228 1.00 94.69 72 LEU A O 1
ATOM 548 N N . SER A 1 73 ? -12.922 -1.149 11.024 1.00 93.88 73 SER A N 1
ATOM 549 C CA . SER A 1 73 ? -14.252 -1.451 11.582 1.00 93.88 73 SER A CA 1
ATOM 550 C C . SER A 1 73 ? -14.712 -0.504 12.697 1.00 93.88 73 SER A C 1
ATOM 552 O O . SER A 1 73 ? -15.905 -0.427 12.982 1.00 93.88 73 SER A O 1
ATOM 554 N N . ILE A 1 74 ? -13.783 0.235 13.309 1.00 89.19 74 ILE A N 1
ATOM 555 C CA . ILE A 1 74 ? -14.067 1.171 14.405 1.00 89.19 74 ILE A CA 1
ATOM 556 C C . ILE A 1 74 ? -14.247 2.625 13.932 1.00 89.19 74 ILE A C 1
ATOM 558 O O . ILE A 1 74 ? -14.403 3.519 14.762 1.00 89.19 74 ILE A O 1
ATOM 562 N N . ILE A 1 75 ? -14.222 2.886 12.618 1.00 89.50 75 ILE A N 1
ATOM 563 C CA . ILE A 1 75 ? -14.280 4.238 12.042 1.00 89.50 75 ILE A CA 1
ATOM 564 C C . ILE A 1 75 ? -15.659 4.515 11.440 1.00 89.50 75 ILE A C 1
ATOM 566 O O . ILE A 1 75 ? -16.172 3.751 10.624 1.00 89.50 75 ILE A O 1
ATOM 570 N N . THR A 1 76 ? -16.227 5.678 11.754 1.00 85.44 76 THR A N 1
ATOM 571 C CA . THR A 1 76 ? -17.412 6.210 11.071 1.00 85.44 76 THR A CA 1
ATOM 572 C C . THR A 1 76 ? -16.989 6.730 9.691 1.00 85.44 76 THR A C 1
ATOM 574 O O . THR A 1 76 ? -16.467 7.836 9.606 1.00 85.44 76 THR A O 1
ATOM 577 N N . ASN A 1 77 ? -17.217 5.954 8.619 1.00 89.06 77 ASN A N 1
ATOM 578 C CA . ASN A 1 77 ? -16.810 6.220 7.217 1.00 89.06 77 ASN A CA 1
ATOM 579 C C . ASN A 1 77 ? -15.358 5.809 6.872 1.00 89.06 77 ASN A C 1
ATOM 581 O O . ASN A 1 77 ? -14.537 6.677 6.552 1.00 89.06 77 ASN A O 1
ATOM 585 N N . PRO A 1 78 ? -15.034 4.501 6.927 1.00 91.94 78 PRO A N 1
ATOM 586 C CA . PRO A 1 78 ? -13.693 4.016 6.625 1.00 91.94 78 PRO A CA 1
ATOM 587 C C . PRO A 1 78 ? -13.353 4.161 5.128 1.00 91.94 78 PRO A C 1
ATOM 589 O O . PRO A 1 78 ? -14.253 4.109 4.284 1.00 91.94 78 PRO A O 1
ATOM 592 N N . PRO A 1 79 ? -12.065 4.317 4.768 1.00 93.56 79 PRO A N 1
ATOM 593 C CA . PRO A 1 79 ? -11.611 4.155 3.390 1.00 93.56 79 PRO A CA 1
ATOM 594 C C . PRO A 1 79 ? -11.908 2.742 2.874 1.00 93.56 79 PRO A C 1
ATOM 596 O O . PRO A 1 79 ? -11.903 1.769 3.630 1.00 93.56 79 PRO A O 1
ATOM 599 N N . THR A 1 80 ? -12.115 2.619 1.565 1.00 94.56 80 THR A N 1
ATOM 600 C CA . THR A 1 80 ? -12.179 1.313 0.902 1.00 94.56 80 THR A CA 1
ATOM 601 C C . THR A 1 80 ? -10.786 0.696 0.895 1.00 94.56 80 THR A C 1
ATOM 603 O O . THR A 1 80 ? -9.839 1.342 0.451 1.00 94.56 80 THR A O 1
ATOM 606 N N . LEU A 1 81 ? -10.661 -0.556 1.336 1.00 96.12 81 LEU A N 1
ATOM 607 C CA . LEU A 1 81 ? -9.428 -1.326 1.203 1.00 96.12 81 LEU A CA 1
ATOM 608 C C . LEU A 1 81 ? -9.459 -2.139 -0.096 1.00 96.12 81 LEU A C 1
ATOM 610 O O . LEU A 1 81 ? -10.347 -2.969 -0.284 1.00 96.12 81 LEU A O 1
ATOM 614 N N . ALA A 1 82 ? -8.485 -1.912 -0.970 1.00 95.25 82 ALA A N 1
ATOM 615 C CA . ALA A 1 82 ? -8.236 -2.713 -2.164 1.00 95.25 82 ALA A CA 1
ATOM 616 C C . ALA A 1 82 ? -6.922 -3.493 -2.019 1.00 95.25 82 ALA A C 1
ATOM 618 O O . ALA A 1 82 ? -6.006 -3.057 -1.326 1.00 95.25 82 ALA A O 1
ATOM 619 N N . THR A 1 83 ? -6.812 -4.640 -2.680 1.00 94.94 83 THR A N 1
ATOM 620 C CA . THR A 1 83 ? -5.576 -5.432 -2.741 1.00 94.94 83 THR A CA 1
ATOM 621 C C . THR A 1 83 ? -4.896 -5.230 -4.086 1.00 94.94 83 THR A C 1
ATOM 623 O O . THR A 1 83 ? -5.578 -5.174 -5.108 1.00 94.94 83 THR A O 1
ATOM 626 N N . LEU A 1 84 ? -3.567 -5.140 -4.087 1.00 96.00 84 LEU A N 1
ATOM 627 C CA . LEU A 1 84 ? -2.745 -5.111 -5.297 1.00 96.00 84 LEU A CA 1
ATOM 628 C C . LEU A 1 84 ? -1.764 -6.281 -5.245 1.00 96.00 84 LEU A C 1
ATOM 630 O O . LEU A 1 84 ? -1.028 -6.404 -4.262 1.00 96.00 84 LEU A O 1
ATOM 634 N N . ASP A 1 85 ? -1.746 -7.119 -6.281 1.00 96.19 85 ASP A N 1
ATOM 635 C CA . ASP A 1 85 ? -0.699 -8.129 -6.434 1.00 96.19 85 ASP A CA 1
ATOM 636 C C . ASP A 1 85 ? 0.522 -7.471 -7.073 1.00 96.19 85 ASP A C 1
ATOM 638 O O . ASP A 1 85 ? 0.460 -6.946 -8.180 1.00 96.19 85 ASP A O 1
ATOM 642 N N . LEU A 1 86 ? 1.650 -7.488 -6.370 1.00 95.50 86 LEU A N 1
ATOM 643 C CA . LEU A 1 86 ? 2.917 -6.942 -6.834 1.00 95.50 86 LEU A CA 1
ATOM 644 C C . LEU A 1 86 ? 3.369 -7.583 -8.155 1.00 95.50 86 LEU A C 1
ATOM 646 O O . LEU A 1 86 ? 4.021 -6.916 -8.955 1.00 95.50 86 LEU A O 1
ATOM 650 N N . SER A 1 87 ? 2.988 -8.836 -8.406 1.00 93.50 87 SER A N 1
ATOM 651 C CA . SER A 1 87 ? 3.274 -9.567 -9.646 1.00 93.50 87 SER A CA 1
ATOM 652 C C . SER A 1 87 ? 2.554 -8.981 -10.864 1.00 93.50 87 SER A C 1
ATOM 654 O O . SER A 1 87 ? 3.027 -9.168 -11.983 1.00 93.50 87 SER A O 1
ATOM 656 N N . ASP A 1 88 ? 1.465 -8.231 -10.656 1.00 95.00 88 ASP A N 1
ATOM 657 C CA . ASP A 1 88 ? 0.725 -7.539 -11.721 1.00 95.00 88 ASP A CA 1
ATOM 658 C C . ASP A 1 88 ? 1.359 -6.189 -12.107 1.00 95.00 88 ASP A C 1
ATOM 660 O O . ASP A 1 88 ? 0.885 -5.509 -13.021 1.00 95.00 88 ASP A O 1
ATOM 664 N N . SER A 1 89 ? 2.433 -5.772 -11.424 1.00 94.12 89 SER A N 1
ATOM 665 C CA . SER A 1 89 ? 3.140 -4.526 -11.728 1.00 94.12 89 SER A CA 1
ATOM 666 C C . SER A 1 89 ? 3.690 -4.532 -13.156 1.00 94.12 89 SER A C 1
ATOM 668 O O . SER A 1 89 ? 4.433 -5.427 -13.558 1.00 94.12 89 SER A O 1
ATOM 670 N N . SER A 1 90 ? 3.438 -3.455 -13.902 1.00 93.81 90 SER A N 1
ATOM 671 C CA . SER A 1 90 ? 4.066 -3.233 -15.208 1.00 93.81 90 SER A CA 1
ATOM 672 C C . SER A 1 90 ? 5.556 -2.865 -15.115 1.00 93.81 90 SER A C 1
ATOM 674 O O . SER A 1 90 ? 6.235 -2.800 -16.140 1.00 93.81 90 SER A O 1
ATOM 676 N N . ASP A 1 91 ? 6.066 -2.574 -13.912 1.00 92.19 91 ASP A N 1
ATOM 677 C CA . ASP A 1 91 ? 7.465 -2.211 -13.656 1.00 92.19 91 ASP A CA 1
ATOM 678 C C . ASP A 1 91 ? 8.146 -3.272 -12.772 1.00 92.19 91 ASP A C 1
ATOM 680 O O . ASP A 1 91 ? 7.846 -3.395 -11.581 1.00 92.19 91 ASP A O 1
ATOM 684 N N . LEU A 1 92 ? 9.076 -4.036 -13.358 1.00 90.88 92 LEU A N 1
ATOM 685 C CA . LEU A 1 92 ? 9.818 -5.098 -12.664 1.00 90.88 92 LEU A CA 1
ATOM 686 C C . LEU A 1 92 ? 10.711 -4.556 -11.539 1.00 90.88 92 LEU A C 1
ATOM 688 O O . LEU A 1 92 ? 10.923 -5.245 -10.547 1.00 90.88 92 LEU A O 1
ATOM 692 N N . LEU A 1 93 ? 11.187 -3.308 -11.640 1.00 92.25 93 LEU A N 1
ATOM 693 C CA . LEU A 1 93 ? 12.012 -2.722 -10.580 1.00 92.25 93 LEU A CA 1
ATOM 694 C C . LEU A 1 93 ? 11.208 -2.509 -9.297 1.00 92.25 93 LEU A C 1
ATOM 696 O O . LEU A 1 93 ? 11.766 -2.588 -8.204 1.00 92.25 93 LEU A O 1
ATOM 700 N N . LEU A 1 94 ? 9.903 -2.241 -9.412 1.00 94.31 94 LEU A N 1
ATOM 701 C CA . LEU A 1 94 ? 9.029 -2.149 -8.245 1.00 94.31 94 LEU A CA 1
ATOM 702 C C . LEU A 1 94 ? 8.971 -3.490 -7.503 1.00 94.31 94 LEU A C 1
ATOM 704 O O . LEU A 1 94 ? 9.050 -3.512 -6.274 1.00 94.31 94 LEU A O 1
ATOM 708 N N . VAL A 1 95 ? 8.873 -4.590 -8.258 1.00 93.38 95 VAL A N 1
ATOM 709 C CA . VAL A 1 95 ? 8.843 -5.958 -7.726 1.00 93.38 95 VAL A CA 1
ATOM 710 C C . VAL A 1 95 ? 10.126 -6.253 -6.954 1.00 93.38 95 VAL A C 1
ATOM 712 O O . VAL A 1 95 ? 10.060 -6.657 -5.794 1.00 93.38 95 VAL A O 1
ATOM 715 N N . ASP A 1 96 ? 11.282 -5.956 -7.550 1.00 92.19 96 ASP A N 1
ATOM 716 C CA . ASP A 1 96 ? 12.590 -6.181 -6.928 1.00 92.19 96 ASP A CA 1
ATOM 717 C C . ASP A 1 96 ? 12.786 -5.360 -5.643 1.00 92.19 96 ASP A C 1
ATOM 719 O O . ASP A 1 96 ? 13.361 -5.845 -4.667 1.00 92.19 96 ASP A O 1
ATOM 723 N N . MET A 1 97 ? 12.310 -4.111 -5.616 1.00 93.12 97 MET A N 1
ATOM 724 C CA . MET A 1 97 ? 12.490 -3.231 -4.457 1.00 93.12 97 MET A CA 1
ATOM 725 C C . MET A 1 97 ? 11.548 -3.561 -3.299 1.00 93.12 97 MET A C 1
ATOM 727 O O . MET A 1 97 ? 11.957 -3.472 -2.141 1.00 93.12 97 MET A O 1
ATOM 731 N N . LEU A 1 98 ? 10.290 -3.906 -3.591 1.00 94.88 98 LEU A N 1
ATOM 732 C CA . LEU A 1 98 ? 9.252 -4.065 -2.568 1.00 94.88 98 LEU A CA 1
ATOM 733 C C . LEU A 1 98 ? 8.963 -5.518 -2.194 1.00 94.88 98 LEU A C 1
ATOM 735 O O . LEU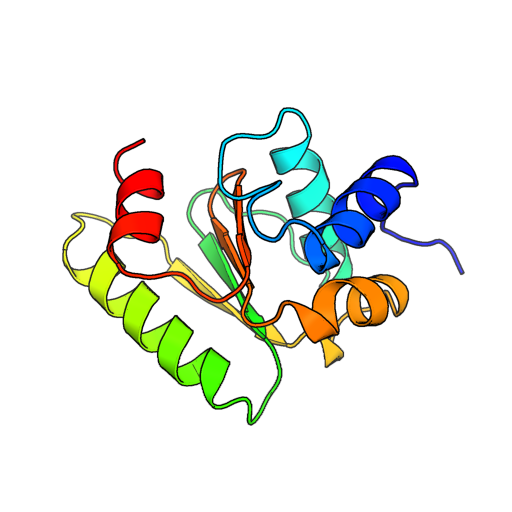 A 1 98 ? 8.362 -5.747 -1.144 1.00 94.88 98 LEU A O 1
ATOM 739 N N . GLY A 1 99 ? 9.411 -6.496 -2.985 1.00 93.06 99 GLY A N 1
ATOM 740 C CA . GLY A 1 99 ? 9.106 -7.914 -2.776 1.00 93.06 99 GLY A CA 1
ATOM 741 C C . GLY A 1 99 ? 9.523 -8.462 -1.407 1.00 93.06 99 GLY A C 1
ATOM 742 O O . GLY A 1 99 ? 8.858 -9.337 -0.866 1.00 93.06 99 GLY A O 1
ATOM 743 N N . SER A 1 100 ? 10.571 -7.913 -0.787 1.00 91.75 100 SER A N 1
ATOM 744 C CA . SER A 1 100 ? 11.019 -8.260 0.576 1.00 91.75 100 SER A CA 1
ATOM 745 C C . SER A 1 100 ? 10.292 -7.506 1.697 1.00 91.75 100 SER A C 1
ATOM 747 O O . SER A 1 100 ? 10.490 -7.807 2.878 1.00 91.75 100 SER A O 1
ATOM 749 N N . SER A 1 101 ? 9.472 -6.515 1.347 1.00 94.12 101 SER A N 1
ATOM 750 C CA . SER A 1 101 ? 8.752 -5.650 2.287 1.00 94.12 101 SER A CA 1
ATOM 751 C C . SER A 1 101 ? 7.246 -5.925 2.335 1.00 94.12 101 SER A C 1
ATOM 753 O O . SER A 1 101 ? 6.579 -5.408 3.233 1.00 94.12 101 SER A O 1
ATOM 755 N N . ILE A 1 102 ? 6.711 -6.747 1.420 1.00 94.69 102 ILE A N 1
ATOM 756 C CA . ILE A 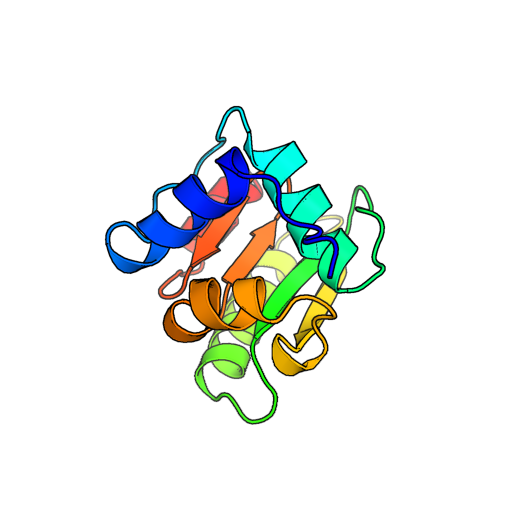1 102 ? 5.296 -7.139 1.432 1.00 94.69 102 ILE A CA 1
ATOM 757 C C . ILE A 1 102 ? 4.920 -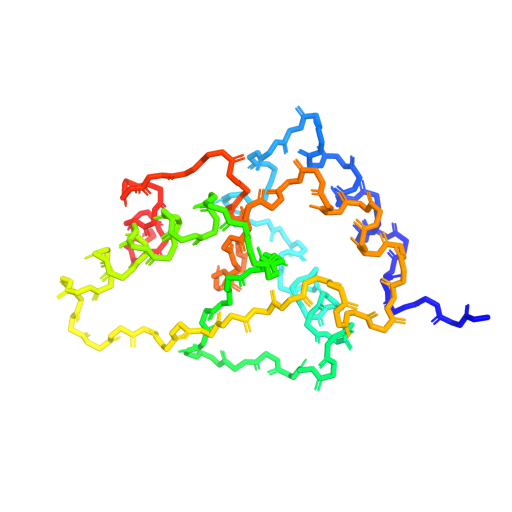7.931 2.703 1.00 94.69 102 ILE A C 1
ATOM 759 O O . ILE A 1 102 ? 5.730 -8.713 3.209 1.00 94.69 102 ILE A O 1
ATOM 763 N N . PRO A 1 103 ? 3.679 -7.791 3.206 1.00 97.44 103 PRO A N 1
ATOM 764 C CA . PRO A 1 103 ? 2.654 -6.848 2.752 1.00 97.44 103 PRO A C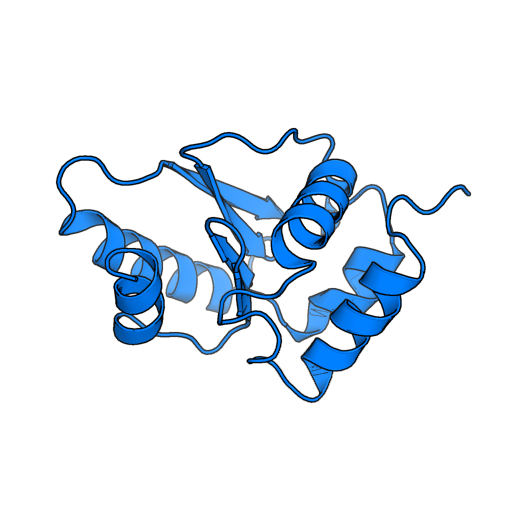A 1
ATOM 765 C C . PRO A 1 103 ? 2.977 -5.390 3.106 1.00 97.44 103 PRO A C 1
ATOM 767 O O . PRO A 1 103 ? 3.538 -5.104 4.164 1.00 97.44 103 PRO A O 1
ATOM 770 N N . ILE A 1 104 ? 2.569 -4.461 2.241 1.00 97.81 104 ILE A N 1
ATOM 771 C CA . ILE A 1 104 ? 2.722 -3.016 2.454 1.00 97.81 104 ILE A CA 1
ATOM 772 C C . ILE A 1 104 ? 1.346 -2.357 2.399 1.00 97.81 104 ILE A C 1
ATOM 774 O O . ILE A 1 104 ? 0.649 -2.465 1.391 1.00 97.81 104 ILE A O 1
ATOM 778 N N . LEU A 1 105 ? 0.953 -1.650 3.459 1.00 97.94 105 LEU A N 1
ATOM 779 C CA . LEU A 1 105 ? -0.240 -0.804 3.434 1.00 97.94 105 LEU A CA 1
ATOM 780 C C . LEU A 1 105 ? 0.117 0.571 2.870 1.00 97.94 105 LEU A C 1
ATOM 782 O O . LEU A 1 105 ? 0.924 1.294 3.449 1.00 97.94 105 LEU A O 1
ATOM 786 N N . ILE A 1 106 ? -0.529 0.944 1.773 1.00 96.56 106 ILE A N 1
ATOM 787 C CA . ILE A 1 106 ? -0.500 2.275 1.176 1.00 96.56 106 ILE A CA 1
ATOM 788 C C . ILE A 1 106 ? -1.742 3.021 1.664 1.00 96.56 106 ILE A C 1
ATOM 790 O O . ILE A 1 106 ? -2.871 2.676 1.300 1.00 96.56 106 ILE A O 1
ATOM 794 N N . ALA A 1 107 ? -1.531 4.041 2.493 1.00 93.25 107 ALA A N 1
ATOM 795 C CA . ALA A 1 107 ? -2.600 4.817 3.106 1.00 93.25 107 ALA A CA 1
ATOM 796 C C . ALA A 1 107 ? -2.245 6.308 3.124 1.00 93.25 107 ALA A C 1
ATOM 798 O O . ALA A 1 107 ? -1.263 6.729 3.739 1.00 93.25 107 ALA A O 1
ATOM 799 N N . ASN A 1 108 ? -3.079 7.129 2.484 1.00 86.81 108 ASN A N 1
ATOM 800 C CA . ASN A 1 108 ? -2.891 8.577 2.367 1.00 86.81 108 ASN A CA 1
ATOM 801 C C . ASN A 1 108 ? -1.540 8.930 1.706 1.00 86.81 108 ASN A C 1
ATOM 803 O O . ASN A 1 108 ? -1.370 8.698 0.516 1.00 86.81 108 ASN A O 1
ATOM 807 N N . ASN A 1 109 ? -0.590 9.492 2.462 1.00 89.50 109 ASN A N 1
ATOM 808 C CA . ASN A 1 109 ? 0.776 9.807 2.023 1.00 89.50 109 ASN A CA 1
ATOM 809 C C . ASN A 1 109 ? 1.844 8.937 2.719 1.00 89.50 109 ASN A C 1
ATOM 811 O O . ASN A 1 109 ? 3.000 9.349 2.817 1.00 89.50 109 ASN A O 1
ATOM 815 N N . ARG A 1 110 ? 1.444 7.769 3.245 1.00 94.25 110 ARG A N 1
ATOM 816 C CA . ARG A 1 110 ? 2.274 6.875 4.064 1.00 94.25 110 ARG A CA 1
ATOM 817 C C . ARG A 1 110 ? 2.279 5.449 3.511 1.00 94.25 110 ARG A C 1
ATOM 819 O O . ARG A 1 110 ? 1.281 4.981 2.957 1.00 94.25 110 ARG A O 1
ATOM 826 N N . LEU A 1 111 ? 3.397 4.755 3.715 1.00 95.75 111 LEU A N 1
ATOM 827 C CA . LEU A 1 111 ? 3.558 3.318 3.502 1.00 95.75 111 LEU A CA 1
ATOM 828 C C . LEU A 1 111 ? 3.910 2.646 4.835 1.00 95.75 111 LEU A C 1
ATOM 830 O O . LEU A 1 111 ? 4.921 2.977 5.461 1.00 95.75 111 LEU A O 1
ATOM 834 N N . LEU A 1 112 ? 3.116 1.661 5.250 1.00 97.19 112 LEU A N 1
ATOM 835 C CA . LEU A 1 112 ? 3.470 0.764 6.350 1.00 97.19 112 LEU A CA 1
ATOM 836 C C . LEU A 1 112 ? 3.966 -0.560 5.775 1.00 97.19 112 LEU A C 1
ATOM 838 O O . LEU A 1 112 ? 3.172 -1.354 5.275 1.00 97.19 112 LEU A O 1
ATOM 842 N N . CYS A 1 113 ? 5.274 -0.799 5.848 1.00 96.81 113 CYS A N 1
ATOM 843 C CA . CYS A 1 113 ? 5.853 -2.094 5.495 1.00 96.81 113 CYS A CA 1
ATOM 844 C C . CYS A 1 113 ? 5.690 -3.069 6.665 1.00 96.81 113 CYS A C 1
ATOM 846 O O . CYS A 1 113 ? 5.878 -2.683 7.818 1.00 96.81 113 CYS A O 1
ATOM 848 N N . TYR A 1 114 ? 5.385 -4.337 6.390 1.00 95.19 114 TYR A N 1
ATOM 849 C CA . TYR A 1 114 ? 5.260 -5.341 7.446 1.00 95.19 114 TYR A CA 1
ATOM 850 C C . TYR A 1 114 ? 6.582 -5.532 8.225 1.00 95.19 114 TYR A C 1
ATOM 852 O O . TYR A 1 114 ? 7.654 -5.628 7.607 1.00 95.19 114 TYR A O 1
ATOM 860 N N . PRO A 1 115 ? 6.547 -5.691 9.564 1.00 95.19 115 PRO A N 1
ATOM 861 C CA . PRO A 1 115 ? 5.361 -5.787 10.423 1.00 95.19 115 PRO A CA 1
ATOM 862 C C . PRO A 1 115 ? 4.738 -4.432 10.788 1.00 95.19 115 PRO A C 1
ATOM 864 O O . PRO A 1 115 ? 5.447 -3.478 11.085 1.00 95.19 115 PRO A O 1
ATOM 867 N N . PHE A 1 116 ? 3.404 -4.397 10.839 1.00 95.88 116 PHE A N 1
ATOM 868 C CA . PHE A 1 116 ? 2.612 -3.311 11.424 1.00 95.88 116 PHE A CA 1
ATOM 869 C C . PHE A 1 116 ? 1.390 -3.888 12.154 1.00 95.88 116 PHE A C 1
ATOM 871 O O . PHE A 1 116 ? 0.907 -4.974 11.819 1.00 95.88 116 PHE A O 1
ATOM 878 N N . GLY A 1 117 ? 0.895 -3.170 13.159 1.00 95.62 117 GLY A N 1
ATOM 879 C CA . GLY A 1 117 ? -0.248 -3.554 13.983 1.00 95.62 117 GLY A CA 1
ATOM 880 C C . GLY A 1 117 ? -1.381 -2.529 13.966 1.00 95.62 117 GLY A C 1
ATOM 881 O O . GLY A 1 117 ? -1.343 -1.519 13.264 1.00 95.62 117 GLY A O 1
ATOM 882 N N . LEU A 1 118 ? -2.400 -2.781 14.793 1.00 94.50 118 LEU A N 1
ATOM 883 C CA . LEU A 1 118 ? -3.547 -1.879 14.945 1.00 94.50 118 LEU A CA 1
ATOM 884 C C . LEU A 1 118 ? -3.111 -0.461 15.329 1.00 94.50 118 LEU A C 1
ATOM 886 O O . LEU A 1 118 ? -3.637 0.503 14.782 1.00 94.50 118 LEU A O 1
ATOM 890 N N . MET A 1 119 ? -2.125 -0.333 16.223 1.00 92.25 119 MET A N 1
ATOM 891 C CA . MET A 1 119 ? -1.642 0.969 16.686 1.00 92.25 119 MET A CA 1
ATOM 892 C C . MET A 1 119 ? -1.087 1.809 15.528 1.00 92.25 119 MET A C 1
ATOM 894 O O . MET A 1 119 ? -1.497 2.956 15.368 1.00 92.25 119 MET A O 1
ATOM 898 N N . ASP A 1 120 ? -0.247 1.227 14.668 1.00 94.69 120 ASP A N 1
ATOM 899 C CA . ASP A 1 120 ? 0.331 1.923 13.511 1.00 94.69 120 ASP A CA 1
ATOM 900 C C . ASP A 1 120 ? -0.758 2.449 12.568 1.00 94.69 120 ASP A C 1
ATOM 902 O O . ASP A 1 120 ? -0.695 3.584 12.101 1.00 94.69 120 ASP A O 1
ATOM 906 N N . ILE A 1 121 ? -1.811 1.658 12.344 1.00 94.50 121 ILE A N 1
ATOM 907 C CA . ILE A 1 121 ? -2.935 2.048 11.485 1.00 94.50 121 ILE A CA 1
ATOM 908 C C . ILE A 1 121 ? -3.776 3.143 12.152 1.00 94.50 121 ILE A C 1
ATOM 910 O O . ILE A 1 121 ? -4.175 4.105 11.495 1.00 94.50 121 ILE A O 1
ATOM 914 N N . THR A 1 122 ? -4.013 3.059 13.466 1.00 90.06 122 THR A N 1
ATOM 915 C CA . THR A 1 122 ? -4.754 4.104 14.195 1.00 90.06 122 THR A CA 1
ATOM 916 C C . THR A 1 122 ? -4.057 5.463 14.169 1.00 90.06 122 THR A C 1
ATOM 918 O O . THR A 1 122 ? -4.749 6.474 14.110 1.00 90.06 122 THR A O 1
ATOM 921 N N . GLN A 1 123 ? -2.720 5.500 14.109 1.00 90.19 123 GLN A N 1
ATOM 922 C CA . GLN A 1 123 ? -1.934 6.732 13.926 1.00 90.19 123 GLN A CA 1
ATOM 923 C C . GLN A 1 123 ? -2.075 7.344 12.519 1.00 90.19 123 GLN A C 1
ATOM 925 O O . GLN A 1 123 ? -1.671 8.483 12.285 1.00 90.19 123 GLN A O 1
ATOM 930 N N . ILE A 1 124 ? -2.598 6.594 11.546 1.00 89.81 124 ILE A N 1
ATOM 931 C CA . ILE A 1 124 ? -2.938 7.114 10.212 1.00 89.81 124 ILE A CA 1
ATOM 932 C C . ILE A 1 124 ? -4.368 7.654 10.199 1.00 89.81 124 ILE A C 1
ATOM 934 O O . ILE A 1 124 ? -4.632 8.677 9.571 1.00 89.81 124 ILE A O 1
ATOM 938 N N . ILE A 1 125 ? -5.282 6.956 10.876 1.00 87.25 125 ILE A N 1
ATOM 939 C CA . ILE A 1 125 ? -6.702 7.320 10.975 1.00 87.25 125 ILE A CA 1
ATOM 940 C C . ILE A 1 125 ? -6.877 8.604 11.793 1.00 87.25 125 ILE A C 1
ATOM 942 O O . ILE A 1 125 ? -7.649 9.478 11.406 1.00 87.25 125 ILE A O 1
ATOM 946 N N . ASN A 1 126 ? -6.142 8.706 12.902 1.00 78.81 126 ASN A N 1
ATOM 947 C CA . ASN A 1 126 ? -6.144 9.832 13.831 1.00 78.81 126 ASN A CA 1
ATOM 948 C C . ASN A 1 126 ? -4.734 10.457 13.862 1.00 78.81 126 ASN A C 1
ATOM 950 O O . ASN A 1 126 ? -3.989 10.189 14.808 1.00 78.81 126 ASN A O 1
ATOM 954 N N . PRO A 1 127 ? -4.332 11.175 12.796 1.00 65.12 127 PRO A N 1
ATOM 955 C CA . PRO A 1 127 ? -2.976 11.698 12.636 1.00 65.12 127 PRO A CA 1
ATOM 956 C C . PRO A 1 127 ? -2.633 12.850 13.585 1.00 65.12 127 PRO A C 1
ATOM 958 O O . PRO A 1 127 ? -3.559 13.546 14.062 1.00 65.12 127 PRO A O 1
#